Protein AF-A0A2T9YWS0-F1 (afdb_monomer)

Foldseek 3Di:
DDDPPPPPDDDVVLLVVLLVVLLVVLCVVLVVVLVVLVVVLVVLVVLLVVLVVCCVVVPDDVVSVVSNVVSVVVNVVSVVVSVVSVVVSVVLNVQSVDPQNPSVCSNVSDDPPDPPPPPRPPPPDDDPPPPPPDDDDDD

Radius of gyration: 26.06 Å; Cα contacts (8 Å, |Δi|>4): 81; chains: 1; bounding box: 51×48×87 Å

Mean predicted aligned error: 12.64 Å

Organism: NCBI:txid133385

Nearest PDB structures (foldseek):
  8tsh-assembly1_F  TM=8.290E-01  e=5.034E+00  Caldimonas thermodepolymerans

Sequence (139 aa):
MFYANTQANYPPELIEQARISAIRNVNRRFNYLILAYTFLAGTFIAFGVIACIRYVKFRGYSYFLISAIMSGCFLLYTIYCIAFVIREKNAKISWFKRPTTDPYFIVNGIYPNNDITITTFQQTQPYAYNNTNIQSRPY

Structure (mmCIF, N/CA/C/O backbone):
data_AF-A0A2T9YWS0-F1
#
_entry.id   AF-A0A2T9YWS0-F1
#
loop_
_atom_site.group_PDB
_atom_site.id
_atom_site.type_symbol
_atom_site.label_atom_id
_atom_site.label_alt_id
_atom_site.label_comp_id
_atom_site.label_asym_id
_atom_site.label_entity_id
_atom_site.label_seq_id
_atom_site.pdbx_PDB_ins_code
_atom_site.Cartn_x
_atom_site.Cartn_y
_atom_site.Cartn_z
_atom_site.occupancy
_atom_site.B_iso_or_equiv
_atom_site.auth_seq_id
_atom_site.auth_comp_id
_atom_site.auth_asym_id
_atom_site.auth_atom_id
_atom_site.pdbx_PDB_model_num
ATOM 1 N N . MET A 1 1 ? 12.337 -22.288 -16.299 1.00 40.59 1 MET A N 1
ATOM 2 C CA . MET A 1 1 ? 11.733 -21.963 -17.609 1.00 40.59 1 MET A CA 1
ATOM 3 C C . MET A 1 1 ? 12.735 -21.134 -18.388 1.00 40.59 1 MET A C 1
ATOM 5 O O . MET A 1 1 ? 13.078 -20.053 -17.930 1.00 40.59 1 MET A O 1
ATOM 9 N N . PHE A 1 2 ? 13.240 -21.662 -19.502 1.00 36.38 2 PHE A N 1
ATOM 10 C CA . PHE A 1 2 ? 13.963 -20.863 -20.488 1.00 36.38 2 PHE A CA 1
ATOM 11 C C . PHE A 1 2 ? 12.918 -20.078 -21.279 1.00 36.38 2 PHE A C 1
ATOM 13 O O . PHE A 1 2 ? 12.076 -20.681 -21.940 1.00 36.38 2 PHE A O 1
ATOM 20 N N . TYR A 1 3 ? 12.921 -18.751 -21.165 1.00 43.41 3 TYR A N 1
ATOM 21 C CA . TYR A 1 3 ? 12.142 -17.923 -22.079 1.00 43.41 3 TYR A CA 1
ATOM 22 C C . TYR A 1 3 ? 12.839 -17.992 -23.438 1.00 43.41 3 TYR A C 1
ATOM 24 O O . TYR A 1 3 ? 14.034 -17.704 -23.527 1.00 43.41 3 TYR A O 1
ATOM 32 N N . ALA A 1 4 ? 12.124 -18.458 -24.467 1.00 41.81 4 ALA A N 1
ATOM 33 C CA . ALA A 1 4 ? 12.644 -18.502 -25.826 1.00 41.81 4 ALA A CA 1
ATOM 34 C C . ALA A 1 4 ? 13.113 -17.095 -26.204 1.00 41.81 4 ALA A C 1
ATOM 36 O O . ALA A 1 4 ? 12.357 -16.126 -26.149 1.00 41.81 4 ALA A O 1
ATOM 37 N N . ASN A 1 5 ? 14.402 -16.999 -26.502 1.00 45.28 5 ASN A N 1
ATOM 38 C CA . ASN A 1 5 ? 15.086 -15.753 -26.750 1.00 45.28 5 ASN A CA 1
ATOM 39 C C . ASN A 1 5 ? 14.719 -15.245 -28.153 1.00 45.28 5 ASN A C 1
ATOM 41 O O . ASN A 1 5 ? 15.438 -15.463 -29.123 1.00 45.28 5 ASN A O 1
ATOM 45 N N . THR A 1 6 ? 13.577 -14.572 -28.263 1.00 46.22 6 THR A N 1
ATOM 46 C CA . THR A 1 6 ? 13.286 -13.669 -29.379 1.00 46.22 6 THR A CA 1
ATOM 47 C C . THR A 1 6 ? 13.772 -12.257 -29.017 1.00 46.22 6 THR A C 1
ATOM 49 O O . THR A 1 6 ? 13.011 -11.298 -29.114 1.00 46.22 6 THR A O 1
ATOM 52 N N . GLN A 1 7 ? 15.023 -12.101 -28.547 1.00 52.41 7 GLN A N 1
ATOM 53 C CA . GLN A 1 7 ? 15.695 -10.799 -28.346 1.00 52.41 7 GLN A CA 1
ATOM 54 C C . GLN A 1 7 ? 16.161 -10.203 -29.688 1.00 52.41 7 GLN A C 1
ATOM 56 O O . GLN A 1 7 ? 17.272 -9.687 -29.813 1.00 52.41 7 GLN A O 1
ATOM 61 N N . ALA A 1 8 ? 15.323 -10.254 -30.721 1.00 53.44 8 ALA A N 1
ATOM 62 C CA . ALA A 1 8 ? 15.588 -9.515 -31.946 1.00 53.44 8 ALA A CA 1
ATOM 63 C C . ALA A 1 8 ? 15.273 -8.033 -31.684 1.00 53.44 8 ALA A C 1
ATOM 65 O O . ALA A 1 8 ? 14.144 -7.598 -31.878 1.00 53.44 8 ALA A O 1
ATOM 66 N N . ASN A 1 9 ? 16.267 -7.304 -31.161 1.00 62.91 9 ASN A N 1
ATOM 67 C CA . ASN A 1 9 ? 16.379 -5.841 -31.140 1.00 62.91 9 ASN A CA 1
ATOM 68 C C . ASN A 1 9 ? 15.043 -5.089 -30.990 1.00 62.91 9 ASN A C 1
ATOM 70 O O . ASN A 1 9 ? 14.535 -4.499 -31.945 1.00 62.91 9 ASN A O 1
ATOM 74 N N . TYR A 1 10 ? 14.481 -5.052 -29.777 1.00 65.06 10 TYR A N 1
ATOM 75 C CA . TYR A 1 10 ? 13.462 -4.040 -29.500 1.00 65.06 10 TYR A CA 1
ATOM 76 C C . TYR A 1 10 ? 14.093 -2.656 -29.706 1.00 65.06 10 TYR A C 1
ATOM 78 O O . TYR A 1 10 ? 15.161 -2.400 -29.138 1.00 65.06 10 TYR A O 1
ATOM 86 N N . PRO A 1 11 ? 13.472 -1.760 -30.494 1.00 76.44 11 PRO A N 1
ATOM 87 C CA . PRO A 1 11 ? 13.993 -0.413 -30.648 1.00 76.44 11 PRO A CA 1
ATOM 88 C C . PRO A 1 11 ? 14.024 0.267 -29.271 1.00 76.44 11 PRO A C 1
ATOM 90 O O . PRO A 1 11 ? 13.096 0.075 -28.475 1.00 76.44 11 PRO A O 1
ATOM 93 N N . PRO A 1 12 ? 15.071 1.053 -28.962 1.00 75.12 12 PRO A N 1
ATOM 94 C CA . PRO A 1 12 ? 15.248 1.653 -27.638 1.00 75.12 12 PRO A CA 1
ATOM 95 C C . PRO A 1 12 ? 14.045 2.513 -27.228 1.00 75.12 12 PRO A C 1
ATOM 97 O O . PRO A 1 12 ? 13.637 2.491 -26.068 1.00 75.12 12 PRO A O 1
ATOM 100 N N . GLU A 1 13 ? 13.410 3.170 -28.201 1.00 77.88 13 GLU A N 1
ATOM 101 C CA . GLU A 1 13 ? 12.185 3.953 -28.016 1.00 77.88 13 GLU A CA 1
ATOM 102 C C . GLU A 1 13 ? 11.028 3.115 -27.450 1.00 77.88 13 GLU A C 1
ATOM 104 O O . GLU A 1 13 ? 10.317 3.555 -26.546 1.00 77.88 13 GLU A O 1
ATOM 109 N N . LEU A 1 14 ? 10.857 1.878 -27.926 1.00 77.94 14 LEU A N 1
ATOM 110 C CA . LEU A 1 14 ? 9.784 0.988 -27.478 1.00 77.94 14 LEU A CA 1
ATOM 111 C C . LEU A 1 14 ? 10.057 0.463 -26.065 1.00 77.94 14 LEU A C 1
ATOM 113 O O . LEU A 1 14 ? 9.133 0.354 -25.258 1.00 77.94 14 LEU A O 1
ATOM 117 N N . ILE A 1 15 ? 11.324 0.210 -25.726 1.00 76.12 15 ILE A N 1
ATOM 118 C CA . ILE A 1 15 ? 11.735 -0.194 -24.373 1.00 76.12 15 ILE A CA 1
ATOM 119 C C . ILE A 1 15 ? 11.456 0.934 -23.372 1.00 76.12 15 ILE A C 1
ATOM 121 O O . ILE A 1 15 ? 10.952 0.683 -22.273 1.00 76.12 15 ILE A O 1
ATOM 125 N N . GLU A 1 16 ? 11.758 2.180 -23.737 1.00 77.56 16 GLU A N 1
ATOM 126 C CA . GLU A 1 16 ? 11.523 3.338 -22.877 1.00 77.56 16 GLU A CA 1
ATOM 127 C C . GLU A 1 16 ? 10.026 3.630 -22.704 1.00 77.56 16 GLU A C 1
ATOM 129 O O . GLU A 1 16 ? 9.553 3.790 -21.573 1.00 77.56 16 GLU A O 1
ATOM 134 N N . GLN A 1 17 ? 9.248 3.594 -23.789 1.00 82.12 17 GLN A N 1
ATOM 135 C CA . GLN A 1 17 ? 7.789 3.729 -23.725 1.00 82.12 17 GLN A CA 1
ATOM 136 C C . GLN A 1 17 ? 7.155 2.627 -22.868 1.00 82.12 17 GLN A C 1
ATOM 138 O O . GLN A 1 17 ? 6.325 2.914 -21.994 1.00 82.12 17 GLN A O 1
ATOM 143 N N . ALA A 1 18 ? 7.586 1.376 -23.048 1.00 80.44 18 ALA A N 1
ATOM 144 C CA . ALA A 1 18 ? 7.138 0.256 -22.234 1.00 80.44 18 ALA A CA 1
ATOM 145 C C . ALA A 1 18 ? 7.480 0.463 -20.753 1.00 80.44 18 ALA A C 1
ATOM 147 O O . ALA A 1 18 ? 6.607 0.301 -19.898 1.00 80.44 18 ALA A O 1
ATOM 148 N N . ARG A 1 19 ? 8.695 0.927 -20.437 1.00 79.44 19 ARG A N 1
ATOM 149 C CA . ARG A 1 19 ? 9.124 1.246 -19.065 1.00 79.44 19 ARG A CA 1
ATOM 150 C C . ARG A 1 19 ? 8.233 2.304 -18.424 1.00 79.44 19 ARG A C 1
ATOM 152 O O . ARG A 1 19 ? 7.760 2.112 -17.300 1.00 79.44 19 ARG A O 1
ATOM 159 N N . ILE A 1 20 ? 7.966 3.399 -19.135 1.00 84.00 20 ILE A N 1
ATOM 160 C CA . ILE A 1 20 ? 7.090 4.477 -18.659 1.00 84.00 20 ILE A CA 1
ATOM 161 C C . ILE A 1 20 ? 5.672 3.943 -18.420 1.00 84.00 20 ILE A C 1
ATOM 163 O O . ILE A 1 20 ? 5.067 4.234 -17.383 1.00 84.00 20 ILE A O 1
ATOM 167 N N . SER A 1 21 ? 5.148 3.129 -19.341 1.00 82.56 21 SER A N 1
ATOM 168 C CA . SER A 1 21 ? 3.806 2.548 -19.232 1.00 82.56 21 SER A CA 1
ATOM 169 C C . SER A 1 21 ? 3.681 1.567 -18.057 1.00 82.56 21 SER A C 1
ATOM 171 O O . SER A 1 21 ? 2.720 1.654 -17.285 1.00 82.56 21 SER A O 1
ATOM 173 N N . ALA A 1 22 ? 4.685 0.711 -17.844 1.00 81.06 22 ALA A N 1
ATOM 174 C CA . ALA A 1 22 ? 4.740 -0.246 -16.746 1.00 81.06 22 ALA A CA 1
ATOM 175 C C . ALA A 1 22 ? 4.801 0.477 -15.395 1.00 81.06 22 ALA A C 1
ATOM 177 O O . ALA A 1 22 ? 3.996 0.198 -14.503 1.00 81.06 22 ALA A O 1
ATOM 178 N N . ILE A 1 23 ? 5.674 1.485 -15.264 1.00 84.75 23 ILE A N 1
ATOM 179 C CA . ILE A 1 23 ? 5.765 2.322 -14.059 1.00 84.75 23 ILE A CA 1
ATOM 180 C C . ILE A 1 23 ? 4.442 3.054 -13.803 1.00 84.75 23 ILE A C 1
ATOM 182 O O . ILE A 1 23 ? 3.979 3.105 -12.661 1.00 84.75 23 ILE A O 1
ATOM 186 N N . ARG A 1 24 ? 3.797 3.600 -14.841 1.00 86.88 24 ARG A N 1
ATOM 187 C CA . ARG A 1 24 ? 2.496 4.276 -14.714 1.00 86.88 24 ARG A CA 1
ATOM 188 C C . ARG A 1 24 ? 1.406 3.314 -14.239 1.00 86.88 24 ARG A C 1
ATOM 190 O O . ARG A 1 24 ? 0.627 3.681 -13.361 1.00 86.88 24 ARG A O 1
ATOM 197 N N . ASN A 1 25 ? 1.363 2.094 -14.769 1.00 84.25 25 ASN A N 1
ATOM 198 C CA . ASN A 1 25 ? 0.393 1.076 -14.368 1.00 84.25 25 ASN A CA 1
ATOM 199 C C . ASN A 1 25 ? 0.613 0.624 -12.913 1.00 84.25 25 ASN A C 1
ATOM 201 O O . ASN A 1 25 ? -0.337 0.593 -12.130 1.00 84.25 25 ASN A O 1
ATOM 205 N N . VAL A 1 26 ? 1.868 0.374 -12.516 1.00 86.00 26 VAL A N 1
ATOM 206 C CA . VAL A 1 26 ? 2.237 0.090 -11.117 1.00 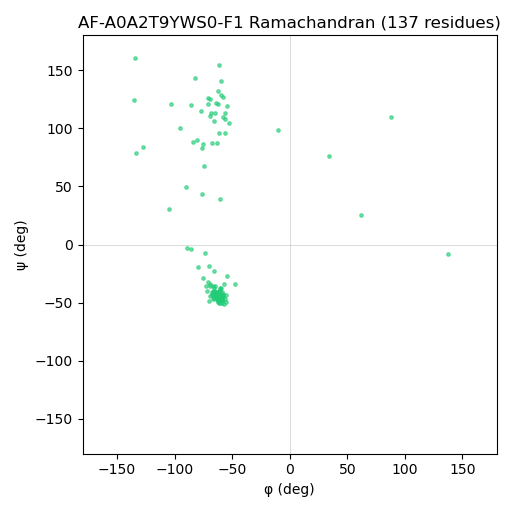86.00 26 VAL A CA 1
ATOM 207 C C . VAL A 1 26 ? 1.796 1.242 -10.215 1.00 86.00 26 VAL A C 1
ATOM 209 O O . VAL A 1 26 ? 1.067 1.019 -9.252 1.00 86.00 26 VAL A O 1
ATOM 212 N N . ASN A 1 27 ? 2.146 2.485 -10.555 1.00 87.38 27 ASN A N 1
ATOM 213 C CA . ASN A 1 27 ? 1.723 3.656 -9.788 1.00 87.38 27 ASN A CA 1
ATOM 214 C C . ASN A 1 27 ? 0.204 3.734 -9.648 1.00 87.38 27 ASN A C 1
ATOM 216 O O . ASN A 1 27 ? -0.286 3.930 -8.541 1.00 87.38 27 ASN A O 1
ATOM 220 N N . ARG A 1 28 ? -0.543 3.544 -10.738 1.00 88.88 28 ARG A N 1
ATOM 221 C CA . ARG A 1 28 ? -2.006 3.604 -10.725 1.00 88.88 28 ARG A CA 1
ATOM 222 C C . ARG A 1 28 ? -2.606 2.542 -9.801 1.00 88.88 28 ARG A C 1
ATOM 224 O O . ARG A 1 28 ? -3.404 2.887 -8.934 1.00 88.88 28 ARG A O 1
ATOM 231 N N . ARG A 1 29 ? -2.191 1.278 -9.938 1.00 87.44 29 ARG A N 1
ATOM 232 C CA . ARG A 1 29 ? -2.685 0.163 -9.109 1.00 87.44 29 ARG A CA 1
ATOM 233 C C . ARG A 1 29 ? -2.391 0.381 -7.626 1.00 87.44 29 ARG A C 1
ATOM 235 O O . ARG A 1 29 ? -3.299 0.306 -6.805 1.00 87.44 29 ARG A O 1
ATOM 242 N N . PHE A 1 30 ? -1.142 0.701 -7.293 1.00 89.75 30 PHE A N 1
ATOM 243 C CA . PHE A 1 30 ? -0.743 0.912 -5.904 1.00 89.75 30 PHE A CA 1
ATOM 244 C C . PHE A 1 30 ? -1.357 2.184 -5.309 1.00 89.75 30 PHE A C 1
ATOM 246 O O . PHE A 1 30 ? -1.715 2.176 -4.140 1.00 89.75 30 PHE A O 1
ATOM 253 N N . ASN A 1 31 ? -1.547 3.253 -6.088 1.00 89.00 31 ASN A N 1
ATOM 254 C CA . ASN A 1 31 ? -2.211 4.463 -5.598 1.00 89.00 31 ASN A CA 1
ATOM 255 C C . ASN A 1 31 ? -3.684 4.211 -5.251 1.00 89.00 31 ASN A C 1
ATOM 257 O O . ASN A 1 31 ? -4.132 4.704 -4.221 1.00 89.00 31 ASN A O 1
ATOM 261 N N . TYR A 1 32 ? -4.425 3.430 -6.049 1.00 92.38 32 TYR A N 1
ATOM 262 C CA . TYR A 1 32 ? -5.798 3.049 -5.685 1.00 92.38 32 TYR A CA 1
ATOM 263 C C . TYR A 1 32 ? -5.840 2.218 -4.403 1.00 92.38 32 TYR A C 1
ATOM 265 O O . TYR A 1 32 ? -6.698 2.437 -3.554 1.00 92.38 32 TYR A O 1
ATOM 273 N N . LEU A 1 33 ? -4.890 1.296 -4.246 1.00 91.62 33 LEU A N 1
ATOM 274 C CA . LEU A 1 33 ? -4.802 0.445 -3.065 1.00 91.62 33 LEU A CA 1
ATOM 275 C C . LEU A 1 33 ? -4.435 1.253 -1.807 1.00 91.62 33 LEU A C 1
ATOM 277 O O . LEU A 1 33 ? -5.063 1.090 -0.765 1.00 91.62 33 LEU A O 1
ATOM 281 N N . ILE A 1 34 ? -3.479 2.184 -1.918 1.00 92.31 34 ILE A N 1
ATOM 282 C CA . ILE A 1 34 ? -3.141 3.140 -0.852 1.00 92.31 34 ILE A CA 1
ATOM 283 C C . ILE A 1 34 ? -4.367 3.984 -0.499 1.00 92.31 34 ILE A C 1
ATOM 285 O O . ILE A 1 34 ? -4.678 4.104 0.681 1.00 92.31 34 ILE A O 1
ATOM 289 N N . LEU A 1 35 ? -5.089 4.508 -1.497 1.00 93.88 35 LEU A N 1
ATOM 290 C CA . LEU A 1 35 ? -6.283 5.327 -1.284 1.00 93.88 35 LEU A CA 1
ATOM 291 C C . LEU A 1 35 ? -7.372 4.557 -0.521 1.00 93.88 35 LEU A C 1
ATOM 293 O O . LEU A 1 35 ? -7.938 5.083 0.440 1.00 93.88 35 LEU A O 1
ATOM 297 N N . ALA A 1 36 ? -7.612 3.296 -0.891 1.00 93.81 36 ALA A N 1
ATOM 298 C CA . ALA A 1 36 ? -8.550 2.416 -0.199 1.00 93.81 36 ALA A CA 1
ATOM 299 C C . ALA A 1 36 ? -8.150 2.182 1.269 1.00 93.81 36 ALA A C 1
ATOM 301 O O . ALA A 1 36 ? -8.989 2.313 2.163 1.00 93.81 36 ALA A O 1
ATOM 302 N N . TYR A 1 37 ? -6.871 1.909 1.547 1.00 93.06 37 TYR A N 1
ATOM 303 C CA . TYR A 1 37 ? -6.406 1.737 2.925 1.00 93.06 37 TYR A CA 1
ATOM 304 C C . TYR A 1 37 ? -6.411 3.038 3.732 1.00 93.06 37 TYR A C 1
ATOM 306 O O . TYR A 1 37 ? -6.738 3.006 4.916 1.00 93.06 37 TYR A O 1
ATOM 314 N N . THR A 1 38 ? -6.102 4.189 3.127 1.00 92.38 38 THR A N 1
ATOM 315 C CA . THR A 1 38 ? -6.218 5.485 3.817 1.00 92.38 38 THR A CA 1
ATOM 316 C C . THR A 1 38 ? -7.666 5.822 4.154 1.00 92.38 38 THR A C 1
ATOM 318 O O . THR A 1 38 ? -7.930 6.335 5.240 1.00 92.38 38 THR A O 1
ATOM 321 N N . PHE A 1 39 ? -8.611 5.481 3.273 1.00 95.38 39 PHE A N 1
ATOM 322 C CA . PHE A 1 39 ? -10.036 5.615 3.564 1.00 95.38 39 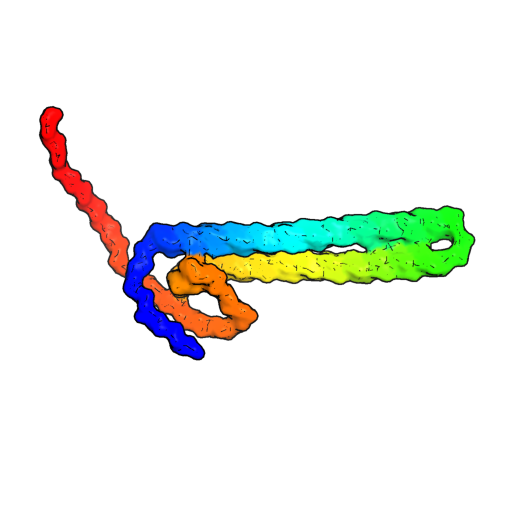PHE A CA 1
ATOM 323 C C . PHE A 1 39 ? -10.434 4.723 4.745 1.00 95.38 39 PHE A C 1
ATOM 325 O O . PHE A 1 39 ? -11.028 5.206 5.709 1.00 95.38 39 PHE A O 1
ATOM 332 N N . LEU A 1 40 ? -10.026 3.450 4.723 1.00 94.50 40 LEU A N 1
ATOM 333 C CA . LEU A 1 40 ? -10.280 2.506 5.811 1.00 94.50 40 LEU A CA 1
ATOM 334 C C . LEU A 1 40 ? -9.688 2.995 7.146 1.00 94.50 40 LEU A C 1
ATOM 336 O O . LEU A 1 40 ? -10.384 3.000 8.161 1.00 94.50 40 LEU A O 1
ATOM 340 N N . ALA A 1 41 ? -8.446 3.486 7.147 1.00 94.00 41 ALA A N 1
ATOM 341 C CA . ALA A 1 41 ? -7.820 4.072 8.332 1.00 94.00 41 ALA A CA 1
ATOM 342 C C . ALA A 1 41 ? -8.637 5.256 8.877 1.00 94.00 41 ALA A C 1
ATOM 344 O O . ALA A 1 41 ? -8.891 5.328 10.079 1.00 94.00 41 ALA A O 1
ATOM 345 N N . GLY A 1 42 ? -9.119 6.138 7.994 1.00 93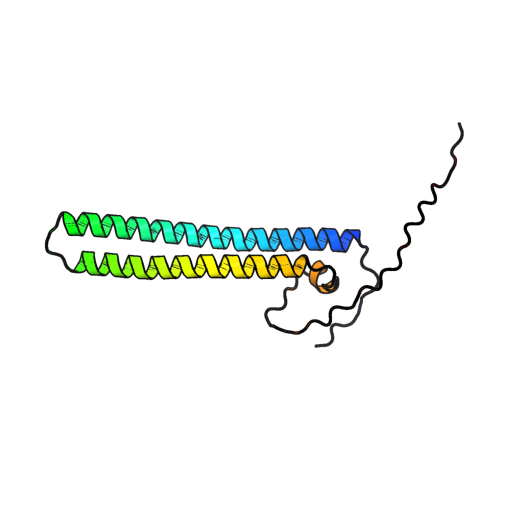.44 42 GLY A N 1
ATOM 346 C CA . GLY A 1 42 ? -10.011 7.238 8.362 1.00 93.44 42 GLY A CA 1
ATOM 347 C C . GLY A 1 42 ? -11.296 6.762 9.047 1.00 93.44 42 GLY A C 1
ATOM 348 O O . GLY A 1 42 ? -11.688 7.327 10.070 1.00 93.44 42 GLY A O 1
ATOM 349 N N . THR A 1 43 ? -11.918 5.686 8.551 1.00 95.00 43 THR A N 1
ATOM 350 C CA . THR A 1 43 ? -13.122 5.123 9.189 1.00 95.00 43 THR A CA 1
ATOM 351 C C . THR A 1 43 ? -12.842 4.594 10.598 1.00 95.00 43 THR A C 1
ATOM 353 O O . THR A 1 43 ? -13.601 4.900 11.518 1.00 95.00 43 THR A O 1
ATOM 356 N N . PHE A 1 44 ? -11.728 3.884 10.817 1.00 93.75 44 PHE A N 1
ATOM 357 C CA . PHE A 1 44 ? -11.359 3.391 12.149 1.00 93.75 44 PHE A CA 1
ATOM 358 C C . PHE A 1 44 ? -11.018 4.518 13.128 1.00 93.75 44 PHE A C 1
ATOM 360 O O . PHE A 1 44 ? -11.380 4.426 14.301 1.00 93.75 44 PHE A O 1
ATOM 367 N N . ILE A 1 45 ? -10.389 5.602 12.660 1.00 93.69 45 ILE A N 1
ATOM 368 C CA . ILE A 1 45 ? -10.158 6.800 13.482 1.00 93.69 45 ILE A CA 1
ATOM 369 C C . ILE A 1 45 ? -11.497 7.407 13.913 1.00 93.69 45 ILE A C 1
ATOM 371 O O . ILE A 1 45 ? -11.695 7.669 15.099 1.00 93.69 45 ILE A O 1
ATOM 375 N N . ALA A 1 46 ? -12.440 7.581 12.982 1.00 93.69 46 ALA A N 1
ATOM 376 C CA . ALA A 1 46 ? -13.762 8.121 13.296 1.00 93.69 46 ALA A CA 1
ATOM 377 C C . ALA A 1 46 ? -14.520 7.236 14.303 1.00 93.69 46 ALA A C 1
ATOM 379 O O . ALA A 1 46 ? -15.044 7.747 15.296 1.00 93.69 46 ALA A O 1
ATOM 380 N N . PHE A 1 47 ? -14.523 5.912 14.105 1.00 92.50 47 PHE A N 1
ATOM 381 C CA . PHE A 1 47 ? -15.123 4.969 15.054 1.00 92.50 47 PHE A CA 1
ATOM 382 C C . PHE A 1 47 ? -14.456 5.021 16.432 1.00 92.50 47 PHE A C 1
ATOM 384 O O . PHE A 1 47 ? -15.161 5.067 17.441 1.00 92.50 47 PHE A O 1
ATOM 391 N N . GLY A 1 48 ? -13.123 5.080 16.484 1.00 90.12 48 GLY A N 1
ATOM 392 C CA . GLY A 1 48 ? -12.369 5.207 17.730 1.00 90.12 48 GLY A CA 1
ATOM 393 C C . GLY A 1 48 ? -12.718 6.486 18.494 1.00 90.12 48 GLY A C 1
ATOM 394 O O . GLY A 1 48 ? -12.997 6.433 19.692 1.00 90.12 48 GLY A O 1
ATOM 395 N N . VAL A 1 49 ? -12.800 7.627 17.802 1.0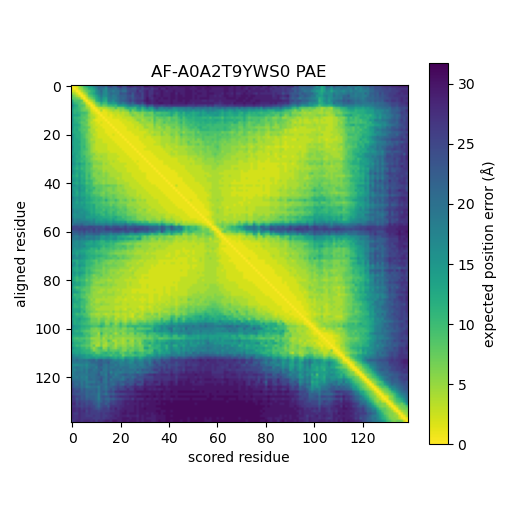0 90.88 49 VAL A N 1
ATOM 396 C CA . VAL A 1 49 ? -13.191 8.913 18.404 1.00 90.88 49 VAL A CA 1
ATOM 397 C C . VAL A 1 49 ? -14.623 8.859 18.942 1.00 90.88 49 VAL A C 1
ATOM 399 O O . VAL A 1 49 ? -14.863 9.254 20.084 1.00 90.88 49 VAL A O 1
ATOM 402 N N . ILE A 1 50 ? -15.574 8.324 18.169 1.00 91.06 50 ILE A N 1
ATOM 403 C CA . ILE A 1 50 ? -16.972 8.183 18.608 1.00 91.06 50 ILE A CA 1
ATOM 404 C C . ILE A 1 50 ? -17.068 7.269 19.838 1.00 91.06 50 ILE A C 1
ATOM 406 O O . ILE A 1 50 ? -17.783 7.601 20.788 1.00 91.06 50 ILE A O 1
ATOM 410 N N . ALA A 1 51 ? -16.340 6.149 19.850 1.00 88.50 51 ALA A N 1
ATOM 411 C CA . ALA A 1 51 ? -16.303 5.223 20.980 1.00 88.50 51 ALA A CA 1
ATOM 412 C C . ALA A 1 51 ? -15.733 5.891 22.243 1.00 88.50 51 ALA A C 1
ATOM 414 O O . ALA A 1 51 ? -16.341 5.788 23.309 1.00 88.50 51 ALA A O 1
ATOM 415 N N . CYS A 1 52 ? -14.641 6.654 22.119 1.00 86.75 52 CYS A N 1
ATOM 416 C CA . CYS A 1 52 ? -14.057 7.414 23.227 1.00 86.75 52 CYS A CA 1
ATOM 417 C C . CYS A 1 52 ? -15.016 8.483 23.774 1.00 86.75 52 CYS A C 1
ATOM 419 O O . CYS A 1 52 ? -15.219 8.565 24.986 1.00 86.75 52 CYS A O 1
ATOM 421 N N . ILE A 1 53 ? -15.661 9.268 22.902 1.00 88.81 53 ILE A N 1
ATOM 422 C CA . ILE A 1 53 ? -16.640 10.287 23.321 1.00 88.81 53 ILE A CA 1
ATOM 423 C C . ILE A 1 53 ? -17.805 9.633 24.075 1.00 88.81 53 ILE A C 1
ATOM 425 O O . ILE A 1 53 ? -18.236 10.139 25.115 1.00 88.81 53 ILE A O 1
ATOM 429 N N . ARG A 1 54 ? -18.316 8.501 23.574 1.00 87.12 54 ARG A N 1
ATOM 430 C CA . ARG A 1 54 ? -19.403 7.758 24.228 1.00 87.12 54 ARG A CA 1
ATOM 431 C C . ARG A 1 54 ? -18.974 7.174 25.569 1.00 87.12 54 ARG A C 1
ATOM 433 O O . ARG A 1 54 ? -19.743 7.270 26.520 1.00 87.12 54 ARG A O 1
ATOM 440 N N . TYR A 1 55 ? -17.758 6.644 25.670 1.00 86.25 55 TYR A N 1
ATOM 441 C CA . TYR A 1 55 ? -17.216 6.130 26.927 1.00 86.25 55 TYR A CA 1
ATOM 442 C C . TYR A 1 55 ? -17.153 7.214 28.016 1.00 86.25 55 TYR A C 1
ATOM 444 O O . TYR A 1 55 ? -17.588 6.978 29.143 1.00 86.25 55 TYR A O 1
ATOM 452 N N . VAL A 1 56 ? -16.690 8.422 27.670 1.00 86.06 56 VAL A N 1
ATOM 453 C CA . VAL A 1 56 ? -16.619 9.554 28.612 1.00 86.06 56 VAL A CA 1
ATOM 454 C C . VAL A 1 56 ? -18.014 10.038 29.018 1.00 86.06 56 VAL A C 1
ATOM 456 O O . VAL A 1 56 ? -18.252 10.286 30.200 1.00 86.06 56 VAL A O 1
ATOM 459 N N . LYS A 1 57 ? -18.949 10.157 28.063 1.00 86.69 57 LYS A N 1
ATOM 460 C CA . LYS A 1 57 ? -20.309 10.661 28.332 1.00 86.69 57 LYS A CA 1
ATOM 461 C C . LYS A 1 57 ? -21.183 9.684 29.118 1.00 86.69 57 LYS A C 1
ATOM 463 O O . LYS A 1 57 ? -21.934 10.118 29.982 1.00 86.69 57 LYS A O 1
ATOM 468 N N . PHE A 1 58 ? -21.101 8.389 28.828 1.00 80.88 58 PHE A N 1
ATOM 469 C CA . PHE A 1 58 ? -22.000 7.371 29.382 1.00 80.88 58 PHE A CA 1
ATOM 470 C C . PHE A 1 58 ? -21.336 6.515 30.472 1.00 80.88 58 PHE A C 1
ATOM 472 O O . PHE A 1 58 ? -21.684 5.345 30.586 1.00 80.88 58 PHE A O 1
ATOM 479 N N . ARG A 1 59 ? -20.376 7.081 31.234 1.00 67.69 59 ARG A N 1
ATOM 480 C CA . ARG A 1 59 ? -19.644 6.470 32.373 1.00 67.69 59 ARG A CA 1
ATOM 481 C C . ARG A 1 59 ? -20.240 5.125 32.833 1.00 67.69 59 ARG A C 1
ATOM 483 O O . ARG A 1 59 ? -21.209 5.116 33.583 1.00 67.69 59 ARG A O 1
ATOM 490 N N . GLY A 1 60 ? -19.652 4.007 32.395 1.00 65.25 60 GLY A N 1
ATOM 491 C CA . GLY A 1 60 ? -20.021 2.674 32.902 1.00 65.25 60 GLY A CA 1
ATOM 492 C C . GLY A 1 60 ? -20.147 1.542 31.879 1.00 65.25 60 GLY A C 1
ATOM 493 O O . GLY A 1 60 ? -20.256 0.390 32.282 1.00 65.25 60 GLY A O 1
ATOM 494 N N . TYR A 1 61 ? -20.091 1.809 30.571 1.00 74.00 61 TYR A N 1
ATOM 495 C CA . TYR A 1 61 ? -20.195 0.742 29.565 1.00 74.00 61 TYR A CA 1
ATOM 496 C C . TYR A 1 61 ? -18.819 0.256 29.092 1.00 74.00 61 TYR A C 1
ATOM 498 O O . TYR A 1 61 ? -18.205 0.847 28.198 1.00 74.00 61 TYR A O 1
ATOM 506 N N . SER A 1 62 ? -18.372 -0.879 29.639 1.00 79.19 62 SER A N 1
ATOM 507 C CA . SER A 1 62 ? -17.130 -1.579 29.259 1.00 79.19 62 SER A CA 1
ATOM 508 C C . SER A 1 62 ? -17.042 -1.893 27.758 1.00 79.19 62 SER A C 1
ATOM 510 O O . SER A 1 62 ? -15.953 -1.940 27.191 1.00 79.19 62 SER A O 1
ATOM 512 N N . TYR A 1 63 ? -18.188 -2.035 27.085 1.00 83.12 63 TYR A N 1
ATOM 513 C CA . TYR A 1 63 ? -18.270 -2.280 25.644 1.00 83.12 63 TYR A CA 1
ATOM 514 C C . TYR A 1 63 ? -17.628 -1.173 24.795 1.00 83.12 63 TYR A C 1
ATOM 516 O O . TYR A 1 63 ? -16.981 -1.478 23.793 1.00 83.12 63 TYR A O 1
ATOM 524 N N . PHE A 1 64 ? -17.747 0.103 25.185 1.00 83.44 64 PHE A N 1
ATOM 525 C CA . PHE A 1 64 ? -17.139 1.196 24.414 1.00 83.44 64 PHE A CA 1
ATOM 526 C C . PHE A 1 64 ? -15.613 1.199 24.524 1.00 83.44 64 PHE A C 1
ATOM 528 O O . PHE A 1 64 ? -14.939 1.516 23.545 1.00 83.44 64 PHE A O 1
ATOM 535 N N . LEU A 1 65 ? -15.068 0.782 25.672 1.00 84.06 65 LEU A N 1
ATOM 536 C CA . LEU A 1 65 ? -13.625 0.628 25.856 1.00 84.06 65 LEU A CA 1
ATOM 537 C C . LEU A 1 65 ? -13.079 -0.504 24.976 1.00 84.06 65 LEU A C 1
ATOM 539 O O . LEU A 1 65 ? -12.106 -0.303 24.253 1.00 84.06 65 LEU A O 1
ATOM 543 N N . ILE A 1 66 ? -13.743 -1.665 24.978 1.00 88.50 66 ILE A N 1
ATOM 544 C CA . ILE A 1 66 ? -13.367 -2.806 24.127 1.00 88.50 66 ILE A CA 1
ATOM 545 C C . ILE A 1 66 ? -13.428 -2.408 22.645 1.00 88.50 66 ILE A C 1
ATOM 547 O O . ILE A 1 66 ? -12.489 -2.669 21.895 1.00 88.50 66 ILE A O 1
ATOM 551 N N . SER A 1 67 ? -14.490 -1.712 22.226 1.00 87.75 67 SER A N 1
ATOM 552 C CA . SER A 1 67 ? -14.630 -1.212 20.853 1.00 87.75 67 SER A CA 1
ATOM 553 C C . SER A 1 67 ? -13.518 -0.232 20.463 1.00 87.75 67 SER A C 1
ATOM 555 O O . SER A 1 67 ? -13.044 -0.279 19.325 1.00 87.75 67 SER A O 1
ATOM 557 N N . ALA A 1 68 ? -13.098 0.653 21.372 1.00 87.69 68 ALA A N 1
ATOM 558 C CA . ALA A 1 68 ? -12.007 1.592 21.125 1.00 87.69 68 ALA A CA 1
ATOM 559 C C . ALA A 1 68 ? -10.659 0.865 20.972 1.00 87.69 68 ALA A C 1
ATOM 561 O O . ALA A 1 68 ? -9.920 1.150 20.030 1.00 87.69 68 ALA A O 1
ATOM 562 N N . ILE A 1 69 ? -10.378 -0.124 21.830 1.00 91.12 69 ILE A N 1
ATOM 563 C CA . ILE A 1 69 ? -9.164 -0.954 21.749 1.00 91.12 69 ILE A CA 1
ATOM 564 C C . ILE A 1 69 ? -9.133 -1.736 20.431 1.00 91.12 69 ILE A C 1
ATOM 566 O O . ILE A 1 69 ? -8.145 -1.662 19.703 1.00 91.12 69 ILE A O 1
ATOM 570 N 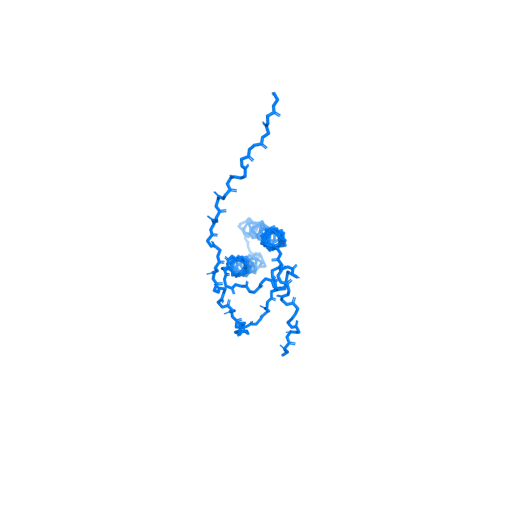N . MET A 1 70 ? -10.229 -2.416 20.075 1.00 92.94 70 MET A N 1
ATOM 571 C CA . MET A 1 70 ? -10.332 -3.157 18.811 1.00 92.94 70 MET A CA 1
ATOM 572 C C . MET A 1 70 ? -10.127 -2.242 17.600 1.00 92.94 70 MET A C 1
ATOM 574 O O . MET A 1 70 ? -9.369 -2.584 16.693 1.00 92.94 70 MET A O 1
ATOM 578 N N . SER A 1 71 ? -10.742 -1.054 17.604 1.00 92.50 71 SER A N 1
ATOM 579 C CA . SER A 1 71 ? -10.549 -0.056 16.540 1.00 92.50 71 SER A CA 1
ATOM 580 C C . SER A 1 71 ? -9.086 0.384 16.441 1.00 92.50 71 SER A C 1
ATOM 582 O O . SER A 1 71 ? -8.563 0.520 15.337 1.00 92.50 71 SER A O 1
ATOM 584 N N . GLY A 1 72 ? -8.400 0.542 17.578 1.00 91.94 72 GLY A N 1
ATOM 585 C CA . GLY A 1 72 ? -6.965 0.825 17.631 1.00 91.94 72 GLY A CA 1
ATOM 586 C C . GLY A 1 72 ? -6.111 -0.295 17.029 1.00 91.94 72 GLY A C 1
ATOM 587 O O . GLY A 1 72 ? -5.230 -0.021 16.215 1.00 91.94 72 GLY A O 1
ATOM 588 N N . CYS A 1 73 ? -6.398 -1.558 17.354 1.00 95.25 73 CYS A N 1
ATOM 589 C CA . CYS A 1 73 ? -5.701 -2.709 16.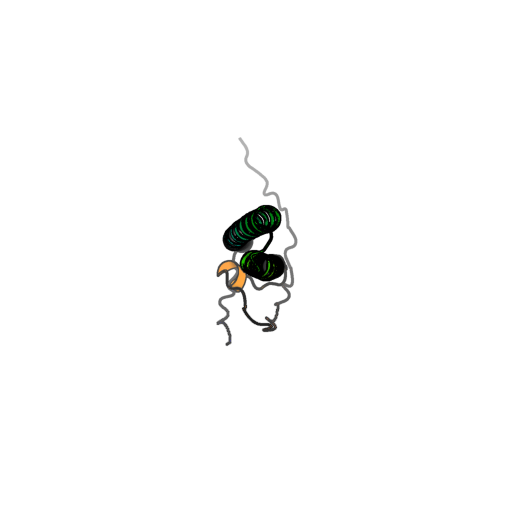771 1.00 95.25 73 CYS A CA 1
ATOM 590 C C . CYS A 1 73 ? -5.880 -2.776 15.246 1.00 95.25 73 CYS A C 1
ATOM 592 O O . CYS A 1 73 ? -4.898 -2.937 14.517 1.00 95.25 73 CYS A O 1
ATOM 594 N N . PHE A 1 74 ? -7.108 -2.593 14.749 1.00 94.44 74 PHE A N 1
ATOM 595 C CA . PHE A 1 74 ? -7.374 -2.557 13.308 1.00 94.44 74 PHE A CA 1
ATOM 596 C C . PHE A 1 74 ? -6.717 -1.359 12.618 1.00 94.44 74 PHE A C 1
ATOM 598 O O . PHE A 1 74 ? -6.222 -1.497 11.496 1.00 94.44 74 PHE A O 1
ATOM 605 N N . LEU A 1 75 ? -6.653 -0.202 13.281 1.00 94.56 75 LEU A N 1
ATOM 606 C CA . LEU A 1 75 ? -5.952 0.968 12.763 1.00 94.56 75 LEU A CA 1
ATOM 607 C C . LEU A 1 75 ? -4.452 0.689 12.598 1.00 94.56 75 LEU A C 1
ATOM 609 O O . LEU A 1 75 ? -3.905 0.942 11.526 1.00 94.56 75 LEU A O 1
ATOM 613 N N . LEU A 1 76 ? -3.800 0.117 13.616 1.00 95.12 76 LEU A N 1
ATOM 614 C CA . LEU A 1 76 ? -2.383 -0.258 13.547 1.00 95.12 76 LEU A CA 1
ATOM 615 C C . LEU A 1 76 ? -2.117 -1.272 12.430 1.00 95.12 76 LEU A C 1
ATOM 617 O O . LEU A 1 76 ? -1.171 -1.104 11.659 1.00 95.12 76 LEU A O 1
ATOM 621 N N . TYR A 1 77 ? -2.980 -2.280 12.294 1.00 95.06 77 TYR A N 1
ATOM 622 C CA . TYR A 1 77 ? -2.887 -3.247 11.202 1.00 95.06 77 TYR A CA 1
ATOM 623 C C . TYR A 1 77 ? -3.047 -2.578 9.827 1.00 95.06 77 TYR A C 1
ATOM 625 O O . TYR A 1 77 ? -2.275 -2.841 8.907 1.00 95.06 77 TYR A O 1
ATOM 633 N N . THR A 1 78 ? -3.987 -1.640 9.697 1.00 93.94 78 THR A N 1
ATOM 634 C CA . THR A 1 78 ? -4.200 -0.886 8.452 1.00 93.94 78 THR A CA 1
ATOM 635 C C . THR A 1 78 ? -2.978 -0.032 8.097 1.00 93.94 78 THR A C 1
ATOM 637 O O . THR A 1 78 ? -2.560 -0.004 6.939 1.00 93.94 78 THR A O 1
ATOM 640 N N . ILE A 1 79 ? -2.352 0.617 9.084 1.00 93.69 79 ILE A N 1
ATOM 641 C CA . ILE A 1 79 ? -1.106 1.377 8.897 1.00 93.69 79 ILE A CA 1
ATOM 642 C C . ILE A 1 79 ? 0.030 0.454 8.439 1.00 93.69 79 ILE A C 1
ATOM 644 O O . ILE A 1 79 ? 0.759 0.796 7.504 1.00 93.69 79 ILE A O 1
ATOM 648 N N . TYR A 1 80 ? 0.154 -0.732 9.042 1.00 95.06 80 TYR A N 1
ATOM 649 C CA . TYR A 1 80 ? 1.119 -1.743 8.612 1.00 95.06 80 TYR A CA 1
ATOM 650 C C . TYR A 1 80 ? 0.906 -2.147 7.144 1.00 95.06 80 TYR A C 1
ATOM 652 O O . TYR A 1 80 ? 1.867 -2.161 6.370 1.00 95.06 80 TYR A O 1
ATOM 660 N N . CYS A 1 81 ? -0.340 -2.389 6.723 1.00 92.94 81 CYS A N 1
ATOM 661 C CA . CYS A 1 81 ? -0.662 -2.684 5.325 1.00 92.94 81 CYS A CA 1
ATOM 662 C C . CYS A 1 81 ? -0.258 -1.538 4.384 1.00 92.94 81 CYS A C 1
ATOM 664 O O . CYS A 1 81 ? 0.365 -1.793 3.356 1.00 92.94 81 CYS A O 1
ATOM 666 N N . ILE A 1 82 ? -0.537 -0.277 4.740 1.00 91.94 82 ILE A N 1
ATOM 667 C CA . ILE A 1 82 ? -0.124 0.891 3.938 1.00 91.94 82 ILE A CA 1
ATOM 668 C C . ILE A 1 82 ? 1.400 0.924 3.774 1.00 91.94 82 ILE A C 1
ATOM 670 O O . ILE A 1 82 ? 1.900 1.077 2.657 1.00 91.94 82 ILE A O 1
ATOM 674 N N . ALA A 1 83 ? 2.146 0.745 4.866 1.00 92.38 83 ALA A N 1
ATOM 675 C CA . ALA A 1 83 ? 3.606 0.740 4.834 1.00 92.38 83 ALA A CA 1
ATOM 676 C C . ALA A 1 83 ? 4.156 -0.400 3.959 1.00 92.38 83 ALA A C 1
ATOM 678 O O . ALA A 1 83 ? 5.055 -0.179 3.141 1.00 92.38 83 ALA A O 1
ATOM 679 N N . PHE A 1 84 ? 3.583 -1.600 4.079 1.00 92.44 84 PHE A N 1
ATOM 680 C CA . PHE A 1 84 ? 3.944 -2.753 3.256 1.00 92.44 84 PHE A CA 1
ATOM 681 C C . PHE A 1 84 ? 3.721 -2.479 1.761 1.00 92.44 84 PHE A C 1
ATOM 683 O O . PHE A 1 84 ? 4.617 -2.689 0.943 1.00 92.44 84 PHE A O 1
ATOM 690 N N . VAL A 1 85 ? 2.564 -1.916 1.415 1.00 90.06 85 VAL A N 1
ATOM 691 C CA . VAL A 1 85 ? 2.177 -1.565 0.042 1.00 90.06 85 VAL A CA 1
ATOM 692 C C . VAL A 1 85 ? 3.108 -0.507 -0.551 1.00 90.06 85 VAL A C 1
ATOM 694 O O . VAL A 1 85 ? 3.519 -0.626 -1.707 1.00 90.06 85 VAL A O 1
ATOM 697 N N . ILE A 1 86 ? 3.491 0.511 0.226 1.00 89.69 86 ILE A N 1
ATOM 698 C CA . ILE A 1 86 ? 4.467 1.524 -0.206 1.00 89.69 86 ILE A CA 1
ATOM 699 C C . ILE A 1 86 ? 5.833 0.877 -0.462 1.00 89.69 86 ILE A C 1
ATOM 701 O O . ILE A 1 86 ? 6.469 1.163 -1.482 1.00 89.69 86 ILE A O 1
ATOM 705 N N . ARG A 1 87 ? 6.279 -0.018 0.428 1.00 90.06 87 ARG A N 1
ATOM 706 C CA . ARG A 1 87 ? 7.547 -0.740 0.262 1.00 90.06 87 ARG A CA 1
ATOM 707 C C . ARG A 1 87 ? 7.549 -1.561 -1.026 1.00 90.06 87 ARG A C 1
ATOM 709 O O . ARG A 1 87 ? 8.503 -1.486 -1.798 1.00 90.06 87 ARG A O 1
ATOM 716 N N . GLU A 1 88 ? 6.471 -2.294 -1.283 1.00 86.25 88 GLU A N 1
ATOM 717 C CA . GLU A 1 88 ? 6.327 -3.133 -2.473 1.00 86.25 88 GLU A CA 1
ATOM 718 C C . GLU A 1 88 ? 6.231 -2.302 -3.763 1.00 86.25 88 GLU A C 1
ATOM 720 O O . GLU A 1 88 ? 6.884 -2.620 -4.761 1.00 86.25 88 GLU A O 1
ATOM 725 N N . LYS A 1 89 ? 5.499 -1.180 -3.732 1.00 85.56 89 LYS A N 1
ATOM 726 C CA . LYS A 1 89 ? 5.452 -0.202 -4.828 1.00 85.56 89 LYS A CA 1
ATOM 727 C C . LYS A 1 89 ? 6.856 0.288 -5.185 1.00 85.56 89 LYS A C 1
ATOM 729 O O . LYS A 1 89 ? 7.234 0.283 -6.357 1.00 85.56 89 LYS A O 1
ATOM 734 N N . ASN A 1 90 ? 7.633 0.698 -4.183 1.00 87.12 90 ASN A N 1
ATOM 735 C CA . ASN A 1 90 ? 8.982 1.222 -4.386 1.00 87.12 90 ASN A CA 1
ATOM 736 C C . ASN A 1 90 ? 9.936 0.142 -4.908 1.00 87.12 90 ASN A C 1
ATOM 738 O O . ASN A 1 90 ? 10.703 0.413 -5.833 1.00 87.12 90 ASN A O 1
ATOM 742 N N . ALA A 1 91 ? 9.840 -1.087 -4.391 1.00 85.31 91 ALA A N 1
ATOM 743 C CA . ALA A 1 91 ? 10.597 -2.229 -4.896 1.00 85.31 91 ALA A CA 1
ATOM 744 C C . ALA A 1 91 ? 10.299 -2.483 -6.385 1.00 85.31 91 ALA A C 1
ATOM 746 O O . ALA A 1 91 ? 11.226 -2.506 -7.199 1.00 85.31 91 ALA A O 1
ATOM 747 N N . LYS A 1 92 ? 9.018 -2.553 -6.768 1.00 81.81 92 LYS A N 1
ATOM 748 C CA . LYS A 1 92 ? 8.581 -2.728 -8.164 1.00 81.81 92 LYS A CA 1
ATOM 749 C C . LYS A 1 92 ? 9.075 -1.606 -9.077 1.00 81.81 92 LYS A C 1
ATOM 751 O O . LYS A 1 92 ? 9.655 -1.878 -10.125 1.00 81.81 92 LYS A O 1
ATOM 756 N N . ILE A 1 93 ? 8.919 -0.346 -8.670 1.00 84.06 93 ILE A N 1
ATOM 757 C CA . ILE A 1 93 ? 9.386 0.805 -9.461 1.00 84.06 93 ILE A CA 1
ATOM 758 C C . ILE A 1 93 ? 10.910 0.786 -9.608 1.00 84.06 93 ILE A C 1
ATOM 760 O O . ILE A 1 93 ? 11.417 1.017 -10.704 1.00 84.06 93 ILE A O 1
ATOM 764 N N . SER A 1 94 ? 11.648 0.506 -8.530 1.00 82.25 94 SER A N 1
ATOM 765 C CA . SER A 1 94 ? 13.111 0.429 -8.581 1.00 82.25 94 SER A CA 1
ATOM 766 C C . SER A 1 94 ? 13.592 -0.659 -9.539 1.00 82.25 94 SER A C 1
ATOM 768 O O . SER A 1 94 ? 14.549 -0.436 -10.272 1.00 82.25 94 SER A O 1
ATOM 770 N N . TRP A 1 95 ? 12.888 -1.790 -9.599 1.00 79.88 95 TRP A N 1
ATOM 771 C CA . TRP A 1 95 ? 13.208 -2.888 -10.501 1.00 79.88 95 TRP A CA 1
ATOM 772 C C . TRP A 1 95 ? 13.025 -2.498 -11.974 1.00 79.88 95 TRP A C 1
ATOM 774 O O . TRP A 1 95 ? 13.944 -2.678 -12.771 1.00 79.88 95 TRP A O 1
ATOM 784 N N . PHE A 1 96 ? 11.908 -1.853 -12.327 1.00 77.25 96 PHE A N 1
ATOM 785 C CA . PHE A 1 96 ? 11.696 -1.334 -13.689 1.00 77.25 96 PHE A CA 1
ATOM 786 C C . PHE A 1 96 ? 12.660 -0.197 -14.065 1.00 77.25 96 PHE A C 1
ATOM 788 O O . PHE A 1 96 ? 12.897 0.044 -15.247 1.00 77.25 96 PHE A O 1
ATOM 795 N N . LYS A 1 97 ? 13.227 0.516 -13.083 1.00 76.62 97 LYS A N 1
ATOM 796 C CA . LYS A 1 97 ? 14.231 1.563 -13.321 1.00 76.62 97 LYS A CA 1
ATOM 797 C C . LYS A 1 97 ? 15.638 1.018 -13.574 1.00 76.62 97 LYS A C 1
ATOM 799 O O . LYS A 1 97 ? 16.446 1.753 -14.138 1.00 76.62 97 LYS A O 1
ATOM 804 N N . ARG A 1 98 ? 15.953 -0.228 -13.199 1.00 77.44 98 ARG A N 1
ATOM 805 C CA . ARG A 1 98 ? 17.304 -0.778 -13.394 1.00 77.44 98 ARG A CA 1
ATOM 806 C C . ARG A 1 98 ? 17.639 -0.840 -14.896 1.00 77.44 98 ARG A C 1
ATOM 808 O O . ARG A 1 98 ? 16.815 -1.298 -15.687 1.00 77.44 98 ARG A O 1
ATOM 815 N N . PRO A 1 99 ? 18.821 -0.357 -15.320 1.00 65.06 99 PRO A N 1
ATOM 816 C CA . PRO A 1 99 ? 19.238 -0.409 -16.725 1.00 65.06 99 PRO A CA 1
ATOM 817 C C . PRO A 1 99 ? 19.551 -1.840 -17.180 1.00 65.06 99 PRO A C 1
ATOM 819 O O . PRO A 1 99 ? 19.534 -2.124 -18.365 1.00 65.06 99 PRO A O 1
ATOM 822 N N . THR A 1 100 ? 19.788 -2.745 -16.231 1.00 67.31 100 THR A N 1
ATOM 823 C CA . THR A 1 100 ? 20.132 -4.147 -16.467 1.00 67.31 100 THR A CA 1
ATOM 824 C C . THR A 1 100 ? 18.915 -5.077 -16.563 1.00 67.31 100 THR A C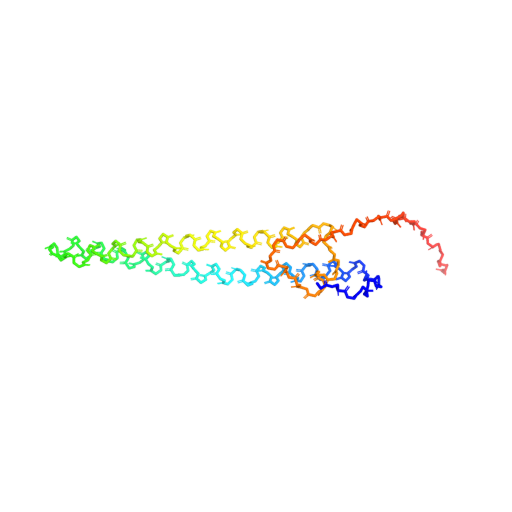 1
ATOM 826 O O . THR A 1 100 ? 19.078 -6.274 -16.790 1.00 67.31 100 THR A O 1
ATOM 829 N N . THR A 1 101 ? 17.696 -4.556 -16.375 1.00 69.25 101 THR A N 1
ATOM 830 C CA . THR A 1 101 ? 16.456 -5.332 -16.508 1.00 69.25 101 THR A CA 1
ATOM 831 C C . THR A 1 101 ? 16.233 -5.696 -17.971 1.00 69.25 101 THR A C 1
ATOM 833 O O . THR A 1 101 ? 16.195 -4.810 -18.823 1.00 69.25 101 THR A O 1
ATOM 836 N N . ASP A 1 102 ? 16.064 -6.992 -18.252 1.00 70.31 102 ASP A N 1
ATOM 837 C CA . ASP A 1 102 ? 15.877 -7.481 -19.618 1.00 70.31 102 ASP A CA 1
ATOM 838 C C . ASP A 1 102 ? 14.641 -6.806 -20.266 1.00 70.31 102 ASP A C 1
ATOM 840 O O . ASP A 1 102 ? 13.548 -6.823 -19.674 1.00 70.31 102 ASP A O 1
ATOM 844 N N . PRO A 1 103 ? 14.804 -6.197 -21.463 1.00 68.62 103 PRO A N 1
ATOM 845 C CA . PRO A 1 103 ? 13.733 -5.549 -22.216 1.00 68.62 103 PRO A CA 1
ATOM 846 C C . PRO A 1 103 ? 12.458 -6.383 -22.335 1.00 68.62 103 PRO A C 1
ATOM 848 O O . PRO A 1 103 ? 11.364 -5.820 -22.280 1.00 68.62 103 PRO A O 1
ATOM 851 N N . TYR A 1 104 ? 12.572 -7.710 -22.425 1.00 73.81 104 TYR A N 1
ATOM 852 C CA . TYR A 1 104 ? 11.428 -8.615 -22.511 1.00 73.81 104 TYR A CA 1
ATOM 853 C C . TYR A 1 104 ? 10.435 -8.430 -21.354 1.00 73.81 104 TYR A C 1
ATOM 855 O O . TYR A 1 104 ? 9.222 -8.375 -21.571 1.00 73.81 104 TYR A O 1
ATOM 863 N N . PHE A 1 105 ? 10.921 -8.296 -20.119 1.00 74.62 105 PHE A N 1
ATOM 864 C CA . PHE A 1 105 ? 10.032 -8.139 -18.968 1.00 74.62 105 PHE A CA 1
ATOM 865 C C . PHE A 1 105 ? 9.429 -6.737 -18.876 1.00 74.62 105 PHE A C 1
ATOM 867 O O . PHE A 1 105 ? 8.324 -6.572 -18.357 1.00 74.62 105 PHE A O 1
ATOM 874 N N . ILE A 1 106 ? 10.140 -5.730 -19.388 1.00 73.44 106 ILE A N 1
ATOM 875 C CA . ILE A 1 106 ? 9.669 -4.344 -19.432 1.00 73.44 106 ILE A CA 1
ATOM 876 C C . ILE A 1 106 ? 8.532 -4.217 -20.450 1.00 73.44 106 ILE A C 1
ATOM 878 O O . ILE A 1 106 ? 7.474 -3.689 -20.111 1.00 73.44 106 ILE A O 1
ATOM 882 N N . VAL A 1 107 ? 8.732 -4.746 -21.662 1.00 73.44 107 VAL A N 1
ATOM 883 C CA . VAL A 1 107 ? 7.752 -4.713 -22.761 1.00 73.44 107 VAL A CA 1
ATOM 884 C C . VAL A 1 107 ? 6.486 -5.484 -22.403 1.00 73.44 107 VAL A C 1
ATOM 886 O O . VAL A 1 107 ? 5.384 -4.990 -22.623 1.00 73.44 107 VAL A O 1
ATOM 889 N N . ASN A 1 108 ? 6.628 -6.648 -21.770 1.00 73.44 108 ASN A N 1
ATOM 890 C CA . ASN A 1 108 ? 5.478 -7.462 -21.375 1.00 73.44 108 ASN A CA 1
ATOM 891 C C . ASN A 1 108 ? 4.876 -7.077 -20.010 1.00 73.44 108 ASN A C 1
ATOM 893 O O . ASN A 1 108 ? 3.875 -7.658 -19.595 1.00 73.44 108 ASN A O 1
ATOM 897 N N . GLY A 1 109 ? 5.472 -6.125 -19.282 1.00 65.44 109 GLY A N 1
ATOM 898 C CA . GLY A 1 109 ? 5.000 -5.711 -17.955 1.00 65.44 109 GLY A CA 1
ATOM 899 C C . GLY A 1 109 ? 5.026 -6.825 -16.899 1.00 65.44 109 GLY A C 1
ATOM 900 O O . GLY A 1 109 ? 4.252 -6.784 -15.940 1.00 65.44 109 GLY A O 1
ATOM 901 N N . ILE A 1 110 ? 5.893 -7.826 -17.070 1.00 75.38 110 ILE A N 1
ATOM 902 C CA . ILE A 1 110 ? 6.004 -8.982 -16.176 1.00 75.38 110 ILE A CA 1
ATOM 903 C C . ILE A 1 110 ? 6.930 -8.610 -15.019 1.00 75.38 110 ILE A C 1
ATOM 905 O O . ILE A 1 110 ? 8.105 -8.312 -15.219 1.00 75.38 110 ILE A O 1
ATOM 909 N N . TYR A 1 111 ? 6.407 -8.664 -13.795 1.00 68.12 111 TYR A N 1
ATOM 910 C CA . TYR A 1 111 ? 7.206 -8.547 -12.579 1.00 68.12 111 TYR A CA 1
ATOM 911 C C . TYR A 1 111 ? 7.383 -9.940 -11.956 1.00 68.12 111 TYR A C 1
ATOM 913 O O . TYR A 1 111 ? 6.371 -10.578 -11.650 1.00 68.12 111 TYR A O 1
ATOM 921 N N . PRO A 1 112 ? 8.616 -10.441 -11.769 1.00 64.81 112 PRO A N 1
ATOM 922 C CA . PRO A 1 112 ? 8.835 -11.720 -11.098 1.00 64.81 112 PRO A CA 1
ATOM 923 C C . PRO A 1 112 ? 8.360 -11.619 -9.642 1.00 64.81 112 PRO A C 1
ATOM 925 O O . PRO A 1 112 ? 8.830 -10.778 -8.885 1.00 64.81 112 PRO A O 1
ATOM 928 N N . ASN A 1 113 ? 7.420 -12.476 -9.242 1.00 55.78 113 ASN A N 1
ATOM 929 C CA . ASN A 1 113 ? 6.872 -12.463 -7.880 1.00 55.78 113 ASN A CA 1
ATOM 930 C C . ASN A 1 113 ? 7.837 -13.022 -6.815 1.00 55.78 113 ASN A C 1
ATOM 932 O O . ASN A 1 113 ? 7.542 -12.910 -5.631 1.00 55.78 113 ASN A O 1
ATOM 936 N N . ASN A 1 114 ? 8.985 -13.584 -7.213 1.00 53.00 114 ASN A N 1
ATOM 937 C CA . ASN A 1 114 ? 9.917 -14.293 -6.332 1.00 53.00 114 ASN A CA 1
ATOM 938 C C . ASN A 1 114 ? 11.365 -13.846 -6.621 1.00 53.00 114 ASN A C 1
ATOM 940 O O . ASN A 1 114 ? 11.625 -13.373 -7.730 1.00 53.00 114 ASN A O 1
ATOM 944 N N . ASP A 1 115 ? 12.291 -14.065 -5.672 1.00 49.78 115 ASP A N 1
ATOM 945 C CA . ASP A 1 115 ? 13.765 -13.881 -5.747 1.00 49.78 115 ASP A CA 1
ATOM 946 C C . ASP A 1 115 ? 14.450 -14.759 -6.821 1.00 49.78 115 ASP A C 1
ATOM 948 O O . ASP A 1 115 ? 15.528 -15.323 -6.643 1.00 49.78 115 ASP A O 1
ATOM 952 N N . ILE A 1 116 ? 13.815 -14.913 -7.976 1.00 49.72 116 ILE A N 1
ATOM 953 C CA . ILE A 1 116 ? 14.413 -15.527 -9.142 1.00 49.72 116 ILE A CA 1
ATOM 954 C C . ILE A 1 116 ? 15.481 -14.543 -9.594 1.00 49.72 116 ILE A C 1
ATOM 956 O O . ILE A 1 116 ? 15.180 -13.423 -10.015 1.00 49.72 116 ILE A O 1
ATOM 960 N N . THR A 1 117 ? 16.736 -14.960 -9.469 1.00 44.41 117 THR A N 1
ATOM 961 C CA . THR A 1 117 ? 17.890 -14.251 -10.009 1.00 44.41 117 THR A CA 1
ATOM 962 C C . THR A 1 117 ? 17.735 -14.246 -11.525 1.00 44.41 117 THR A C 1
ATOM 964 O O . THR A 1 117 ? 18.163 -15.161 -12.222 1.00 44.41 117 THR A O 1
ATOM 967 N N . ILE A 1 118 ? 17.024 -13.249 -12.050 1.00 49.34 118 ILE A N 1
ATOM 968 C CA . ILE A 1 118 ? 16.986 -13.003 -13.483 1.00 49.34 118 ILE A CA 1
ATOM 969 C C . ILE A 1 118 ? 18.415 -12.621 -13.830 1.00 49.34 118 ILE A C 1
ATOM 971 O O . ILE A 1 118 ? 18.909 -11.599 -13.353 1.00 49.34 118 ILE A O 1
ATOM 975 N N . THR A 1 119 ? 19.089 -13.477 -14.595 1.00 46.22 119 THR A N 1
ATOM 976 C CA . THR A 1 119 ? 20.382 -13.173 -15.199 1.00 46.22 119 THR A CA 1
ATOM 977 C C . THR A 1 119 ? 20.199 -11.917 -16.028 1.00 46.22 119 THR A C 1
ATOM 979 O O . THR A 1 119 ? 19.687 -11.945 -17.143 1.00 46.22 119 THR A O 1
ATOM 982 N N . THR A 1 120 ? 20.542 -10.787 -15.425 1.00 46.59 120 THR A N 1
ATOM 983 C CA . THR A 1 120 ? 20.599 -9.504 -16.090 1.00 46.59 120 THR A CA 1
ATOM 984 C C . THR A 1 120 ? 21.717 -9.599 -17.109 1.00 46.59 120 THR A C 1
ATOM 986 O O . THR A 1 120 ? 22.890 -9.632 -16.734 1.00 46.59 120 THR A O 1
ATOM 989 N N . PHE A 1 121 ? 21.370 -9.701 -18.387 1.00 45.50 121 PHE A N 1
ATOM 990 C CA . PHE A 1 121 ? 22.366 -9.610 -19.440 1.00 45.50 121 PHE A CA 1
ATOM 991 C C . PHE A 1 121 ? 22.990 -8.215 -19.350 1.00 45.50 121 PHE A C 1
ATOM 993 O O . PHE A 1 121 ? 22.281 -7.207 -19.401 1.00 45.50 121 PHE A O 1
ATOM 1000 N N . GLN A 1 122 ? 24.309 -8.142 -19.148 1.00 37.50 122 GLN A N 1
ATOM 1001 C CA . GLN A 1 122 ? 25.032 -6.896 -19.371 1.00 37.50 122 GLN A CA 1
ATOM 1002 C C . GLN A 1 122 ? 24.773 -6.512 -20.827 1.00 37.50 122 GLN A C 1
ATOM 1004 O O . GLN A 1 122 ? 25.251 -7.181 -21.739 1.00 37.50 122 GLN A O 1
ATOM 1009 N N . GLN A 1 123 ? 23.990 -5.456 -21.055 1.00 43.34 123 GLN A N 1
ATOM 1010 C CA . GLN A 1 123 ? 24.047 -4.753 -22.325 1.00 43.34 123 GLN A CA 1
ATOM 1011 C C . GLN A 1 123 ? 25.468 -4.206 -22.438 1.00 43.34 123 GLN A C 1
ATOM 1013 O O . GLN A 1 123 ? 25.784 -3.151 -21.887 1.00 43.34 123 GLN A O 1
ATOM 1018 N N . THR A 1 124 ? 26.345 -4.937 -23.121 1.00 39.06 124 THR A N 1
ATOM 1019 C CA . THR A 1 124 ? 27.531 -4.346 -23.727 1.00 39.06 124 THR A CA 1
ATOM 1020 C C . THR A 1 124 ? 26.986 -3.255 -24.637 1.00 39.06 124 THR A C 1
ATOM 1022 O O . THR A 1 124 ? 26.294 -3.554 -25.601 1.00 39.06 124 THR A O 1
ATOM 1025 N N . GLN A 1 125 ? 27.167 -1.994 -24.265 1.00 42.16 125 GLN A N 1
ATOM 1026 C CA . GLN A 1 125 ? 26.862 -0.853 -25.121 1.00 42.16 125 GLN A CA 1
ATOM 1027 C C . GLN A 1 125 ? 27.913 -0.821 -26.240 1.00 42.16 125 GLN A C 1
ATOM 1029 O O . GLN A 1 125 ? 29.096 -0.715 -25.911 1.00 42.16 125 GLN A O 1
ATOM 1034 N N . PRO A 1 126 ? 27.539 -0.804 -27.532 1.00 39.66 126 PRO A N 1
ATOM 1035 C CA . PRO A 1 126 ? 28.393 -0.165 -28.511 1.00 39.66 126 PRO A CA 1
ATOM 1036 C C . PRO A 1 126 ? 27.525 0.722 -29.396 1.00 39.66 126 PRO A C 1
ATOM 1038 O O . PRO A 1 126 ? 27.188 0.354 -30.514 1.00 39.66 126 PRO A O 1
ATOM 1041 N N . TYR A 1 127 ? 27.155 1.901 -28.909 1.00 40.19 127 TYR A N 1
ATOM 1042 C CA . TYR A 1 127 ? 26.650 2.943 -29.796 1.00 40.19 127 TYR A CA 1
ATOM 1043 C C . TYR A 1 127 ? 27.450 4.211 -29.550 1.00 40.19 127 TYR A C 1
ATOM 1045 O O . TYR A 1 127 ? 27.084 5.091 -28.775 1.00 40.19 127 TYR A O 1
ATOM 1053 N N . ALA A 1 128 ? 28.599 4.257 -30.229 1.00 35.50 128 ALA A N 1
ATOM 1054 C CA . ALA A 1 128 ? 29.228 5.506 -30.603 1.00 35.50 128 ALA A CA 1
ATOM 1055 C C . ALA A 1 128 ? 28.194 6.307 -31.404 1.00 35.50 128 ALA A C 1
ATOM 1057 O O . ALA A 1 128 ? 27.763 5.902 -32.483 1.00 35.50 128 ALA A O 1
ATOM 1058 N N . TYR A 1 129 ? 27.758 7.419 -30.826 1.00 34.25 129 TYR A N 1
ATOM 1059 C CA . TYR A 1 129 ? 26.865 8.380 -31.446 1.00 34.25 129 TYR A CA 1
ATOM 1060 C C . TYR A 1 129 ? 27.618 9.060 -32.596 1.00 34.25 129 TYR A C 1
ATOM 1062 O O . TYR A 1 129 ? 28.289 10.073 -32.404 1.00 34.25 129 TYR A O 1
ATOM 1070 N N . ASN A 1 130 ? 27.583 8.461 -33.789 1.00 35.69 130 ASN A N 1
ATOM 1071 C CA . ASN A 1 130 ? 28.175 9.061 -34.976 1.00 35.69 130 ASN A CA 1
ATOM 1072 C C . ASN A 1 130 ? 27.185 10.092 -35.521 1.00 35.69 130 ASN A C 1
ATOM 1074 O O . ASN A 1 130 ? 26.294 9.790 -36.310 1.00 35.69 130 ASN A O 1
ATOM 1078 N N . ASN A 1 131 ? 27.325 11.321 -35.036 1.00 39.16 131 ASN A N 1
ATOM 1079 C CA . ASN A 1 131 ? 26.568 12.483 -35.475 1.00 39.16 131 ASN A CA 1
ATOM 1080 C C . ASN A 1 131 ? 27.090 12.926 -36.857 1.00 39.16 131 ASN A C 1
ATOM 1082 O O . ASN A 1 131 ? 27.740 13.961 -36.997 1.00 39.16 131 ASN A O 1
ATOM 1086 N N . THR A 1 132 ? 26.875 12.112 -37.892 1.00 37.94 132 THR A N 1
ATOM 1087 C CA . THR A 1 132 ? 27.117 12.518 -39.281 1.00 37.94 132 THR A CA 1
ATOM 1088 C C . THR A 1 132 ? 25.876 13.262 -39.756 1.00 37.94 132 THR A C 1
ATOM 1090 O O . THR A 1 132 ? 24.936 12.678 -40.287 1.00 37.94 132 THR A O 1
ATOM 1093 N N . ASN A 1 133 ? 25.863 14.575 -39.513 1.00 41.44 133 ASN A N 1
ATOM 1094 C CA . ASN A 1 133 ? 24.989 15.501 -40.223 1.00 41.44 133 ASN A CA 1
ATOM 1095 C C . ASN A 1 133 ? 25.208 15.291 -41.725 1.00 41.44 133 ASN A C 1
ATOM 1097 O O . ASN A 1 133 ? 26.232 15.695 -42.277 1.00 41.44 133 ASN A O 1
ATOM 1101 N N . ILE A 1 134 ? 24.251 14.629 -42.372 1.00 43.38 134 ILE A N 1
ATOM 1102 C CA . ILE A 1 134 ? 24.172 14.568 -43.823 1.00 43.38 134 ILE A CA 1
ATOM 1103 C C . ILE A 1 134 ? 23.795 15.970 -44.299 1.00 43.38 134 ILE A C 1
ATOM 1105 O O . ILE A 1 134 ? 22.715 16.498 -44.047 1.00 43.38 134 ILE A O 1
ATOM 1109 N N . GLN A 1 135 ? 24.786 16.565 -44.940 1.00 40.81 135 GLN A N 1
ATOM 1110 C CA . GLN A 1 135 ? 24.812 17.825 -45.652 1.00 40.81 135 GLN A CA 1
ATOM 1111 C C . GLN A 1 135 ? 23.830 17.813 -46.844 1.00 40.81 135 GLN A C 1
ATOM 1113 O O . GLN A 1 135 ? 23.605 16.775 -47.462 1.00 40.81 135 GLN A O 1
ATOM 1118 N N . SER A 1 136 ? 23.377 19.011 -47.232 1.00 39.88 136 SER A N 1
ATOM 1119 C CA . SER A 1 136 ? 22.823 19.411 -48.543 1.00 39.88 136 SER A CA 1
ATOM 1120 C C . SER A 1 136 ? 21.315 19.250 -48.824 1.00 39.88 136 SER A C 1
ATOM 1122 O O . SER A 1 136 ? 20.805 18.177 -49.131 1.00 39.88 136 SER A O 1
ATOM 1124 N N . ARG A 1 137 ? 20.629 20.399 -48.910 1.00 32.31 137 ARG A N 1
ATOM 1125 C CA . ARG A 1 137 ? 19.764 20.705 -50.059 1.00 32.31 137 ARG A CA 1
ATOM 1126 C C . ARG A 1 137 ? 20.001 22.154 -50.510 1.00 32.31 137 ARG A C 1
ATOM 1128 O O . ARG A 1 137 ? 19.887 23.045 -49.673 1.00 32.31 137 ARG A O 1
ATOM 1135 N N . PRO A 1 138 ? 20.344 22.386 -51.789 1.00 41.06 138 PRO A N 1
ATOM 1136 C CA . PRO A 1 138 ? 20.284 23.703 -52.408 1.00 41.06 138 PRO A CA 1
ATOM 1137 C C . PRO A 1 138 ? 18.846 23.980 -52.863 1.00 41.06 138 PRO A C 1
ATOM 1139 O O . PRO A 1 138 ? 18.175 23.042 -53.285 1.00 41.06 138 PRO A O 1
ATOM 1142 N N . TYR A 1 139 ? 18.398 25.228 -52.742 1.00 43.06 139 TYR A N 1
ATOM 1143 C CA . TYR A 1 139 ? 17.703 26.044 -53.751 1.00 43.06 139 TYR A CA 1
ATOM 1144 C C . TYR A 1 139 ? 17.599 27.465 -53.198 1.00 43.06 139 TYR A C 1
ATOM 1146 O O . TYR A 1 139 ? 17.131 27.607 -52.046 1.00 43.06 139 TYR A O 1
#

Solvent-accessible surface area (backbone atoms only — not comparable to full-atom values): 8279 Å² total; per-residue (Å²): 134,85,75,81,8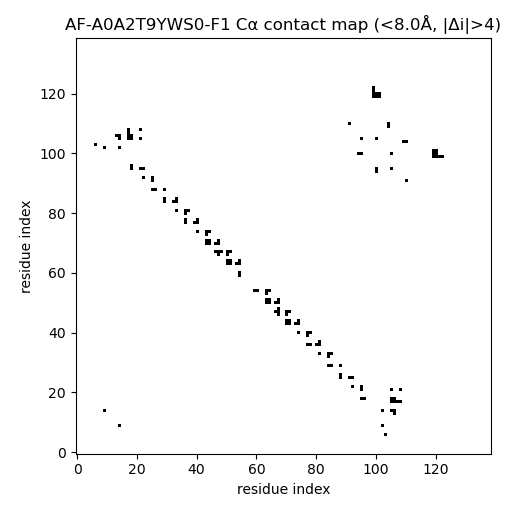2,77,79,75,72,76,54,69,68,56,46,50,52,24,37,53,50,40,48,50,50,52,50,53,55,49,49,54,51,46,50,53,43,52,52,52,37,52,52,32,51,53,51,26,52,52,25,50,53,48,37,68,73,56,70,81,54,66,65,32,54,54,51,26,52,53,28,48,54,52,34,54,52,39,52,50,51,45,54,52,52,52,53,50,49,50,52,53,47,53,52,68,64,43,86,47,53,55,59,70,39,37,61,68,59,58,74,80,94,57,94,69,81,71,82,53,58,77,77,78,79,83,76,81,82,76,83,73,79,83,78,89,83,90,133

Secondary structure (DSSP, 8-state):
-------S---HHHHHHHHHHHHHHHHHHHHHHHHHHHHHHHHHHHHHHHHHHHHH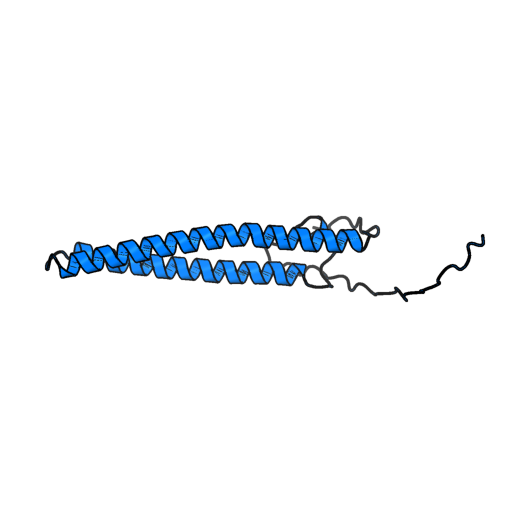HTTT-HHHHHHHHHHHHHHHHHHHHHHHHHHHHHHHHHHHH-TTS-HHHHHTTPPPSS-------------------------

pLDDT: mean 73.96, std 19.74, range [32.31, 95.38]